Protein AF-A0A1E1WHZ1-F1 (afdb_monomer_lite)

InterPro domains:
  IPR001878 Zinc finger, CCHC-type [PF00098] (8-23)
  IPR001878 Zinc finger, CCHC-type [PS50158] (8-24)
  IPR001878 Zinc finger, CCHC-type [SM00343] (8-24)
  IPR036875 Zinc finger, CCHC-type superfamily [SSF57756] (5-31)
  IPR054722 Retrovirus-related Pol polyprotein from transposon TNT 1-94-like, beta-barrel domain [PF22936] (57-104)

pLDDT: mean 70.21, std 17.65, range [35.41, 91.44]

Sequence (105 aa):
LIIKKTLKCFKCKKPGHVMRNCNQKQNKSKDKMKIEKFDQSKALISALSTNLRSDVWYVDSGATNHMCNDRTVMSDFTSSKVLKVSVANGDELLTAGQGSVKITL

Organism: Pectinophora gossypiella (NCBI:txid13191)

Radius of gyration: 17.92 Å; chains: 1; bounding box: 50×33×45 Å

Secondary structure (DSSP, 8-state):
-------B-TTT--BSS-GGG--PPP-------------HHHHHHHHHTS---TT-----TT-SS---S-GGG-TT-BTT---EEE-TTS-EEE-S-B-------

Structure (mmCIF, N/CA/C/O backbone):
data_AF-A0A1E1WHZ1-F1
#
_entry.id   AF-A0A1E1WHZ1-F1
#
loop_
_atom_site.group_PDB
_atom_site.id
_atom_site.type_symbol
_atom_site.label_atom_id
_atom_site.label_alt_id
_atom_site.label_comp_id
_atom_site.label_asym_id
_atom_site.label_entity_id
_atom_site.label_seq_id
_atom_site.pdbx_PDB_ins_code
_atom_site.Cartn_x
_atom_site.Cartn_y
_atom_site.Cartn_z
_atom_site.occupancy
_atom_site.B_iso_or_equiv
_atom_site.auth_seq_id
_atom_site.auth_comp_id
_atom_site.auth_asym_id
_atom_site.auth_atom_id
_atom_site.pdbx_PDB_model_num
ATOM 1 N N . LEU A 1 1 ? -35.353 8.556 7.008 1.00 35.41 1 LEU A N 1
ATOM 2 C CA . LEU A 1 1 ? -34.788 8.093 8.300 1.00 35.41 1 LEU A CA 1
ATOM 3 C C . LEU A 1 1 ? -33.283 7.896 8.141 1.00 35.41 1 LEU A C 1
ATOM 5 O O . LEU A 1 1 ? -32.860 6.876 7.616 1.00 35.41 1 LEU A O 1
ATOM 9 N N . ILE A 1 2 ? -32.468 8.887 8.515 1.00 38.59 2 ILE A N 1
ATOM 10 C CA . ILE A 1 2 ? -31.005 8.739 8.485 1.00 38.59 2 ILE A CA 1
ATOM 11 C C . ILE A 1 2 ? -30.601 8.017 9.768 1.00 38.59 2 ILE A C 1
ATOM 13 O O . ILE A 1 2 ? -30.539 8.619 10.840 1.00 38.59 2 ILE A O 1
ATOM 17 N N . ILE A 1 3 ? -30.357 6.712 9.671 1.00 45.72 3 ILE A N 1
ATOM 18 C CA . ILE A 1 3 ? -29.797 5.930 10.771 1.00 45.72 3 ILE A CA 1
ATOM 19 C C . ILE A 1 3 ? -28.336 6.369 10.913 1.00 45.72 3 ILE A C 1
ATOM 21 O O . ILE A 1 3 ? -27.454 5.863 10.219 1.00 45.72 3 ILE A O 1
ATOM 25 N N . LYS A 1 4 ? -28.063 7.349 11.782 1.00 50.03 4 LYS A N 1
ATOM 26 C CA . LYS A 1 4 ? -26.692 7.717 12.160 1.00 50.03 4 LYS A CA 1
ATOM 27 C C . LYS A 1 4 ? -26.073 6.527 12.895 1.00 50.03 4 LYS A C 1
ATOM 29 O O . LYS A 1 4 ? -26.203 6.407 14.113 1.00 50.03 4 LYS A O 1
ATOM 34 N N . LYS A 1 5 ? -25.418 5.619 12.161 1.00 63.84 5 LYS A N 1
ATOM 35 C CA . LYS A 1 5 ? -24.577 4.577 12.762 1.00 63.84 5 LYS A CA 1
ATOM 36 C C . LYS A 1 5 ? -23.496 5.289 13.568 1.00 63.84 5 LYS A C 1
ATOM 38 O O . LYS A 1 5 ? -22.620 5.947 13.017 1.00 63.84 5 LYS A O 1
ATOM 43 N N . THR A 1 6 ? -23.592 5.189 14.887 1.00 69.75 6 THR A N 1
ATOM 44 C CA . THR A 1 6 ? -22.581 5.709 15.800 1.00 69.75 6 THR A CA 1
ATOM 45 C C . THR A 1 6 ? -21.278 4.966 15.535 1.00 69.75 6 THR A C 1
ATOM 47 O O . THR A 1 6 ? -21.214 3.744 15.666 1.00 69.75 6 THR A O 1
ATOM 50 N N . LEU A 1 7 ? -20.244 5.706 15.136 1.00 79.56 7 LEU A N 1
ATOM 51 C CA . LEU A 1 7 ? -18.896 5.187 14.932 1.00 79.56 7 LEU A CA 1
ATOM 52 C C . LEU A 1 7 ? -18.394 4.587 16.251 1.00 79.56 7 LEU A C 1
ATOM 54 O O . LEU A 1 7 ? -18.163 5.319 17.215 1.00 79.56 7 LEU A O 1
ATOM 58 N N . LYS A 1 8 ? -18.284 3.257 16.306 1.00 87.44 8 LYS A N 1
ATOM 59 C CA . LYS A 1 8 ? -17.816 2.507 17.478 1.00 87.44 8 LYS A CA 1
ATOM 60 C C . LYS A 1 8 ? -16.387 2.035 17.257 1.00 87.44 8 LYS A C 1
ATOM 62 O O . LYS A 1 8 ? -16.064 1.456 16.223 1.00 87.44 8 LYS A O 1
ATOM 67 N N . CYS A 1 9 ? -15.548 2.232 18.262 1.00 84.38 9 CYS A N 1
ATOM 68 C CA . CYS A 1 9 ? -14.176 1.762 18.259 1.00 84.38 9 CYS A CA 1
ATOM 69 C C . CYS A 1 9 ? -14.131 0.228 18.226 1.00 84.38 9 CYS A C 1
ATOM 71 O O . CYS A 1 9 ? -14.682 -0.434 19.105 1.00 84.38 9 CYS A O 1
ATOM 73 N N . PHE A 1 10 ? -13.424 -0.358 17.259 1.00 83.25 10 PHE A N 1
ATOM 74 C CA . PHE A 1 10 ? -13.302 -1.817 17.154 1.00 83.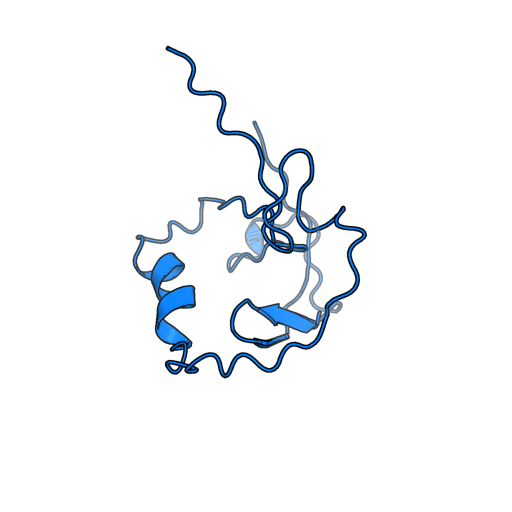25 10 PHE A CA 1
ATOM 75 C C . PHE A 1 10 ? -12.591 -2.459 18.353 1.00 83.25 10 PHE A C 1
ATOM 77 O O . PHE A 1 10 ? -12.918 -3.598 18.691 1.00 83.25 10 PHE A O 1
ATOM 84 N N . LYS A 1 11 ? -11.697 -1.713 19.020 1.00 82.62 11 LYS A N 1
ATOM 85 C CA . LYS A 1 11 ? -10.904 -2.161 20.174 1.00 82.62 11 LYS A CA 1
ATOM 86 C C . LYS A 1 11 ? -11.688 -2.144 21.488 1.00 82.62 11 LYS A C 1
ATOM 88 O O . LYS A 1 11 ? -11.784 -3.176 22.134 1.00 82.62 11 LYS A O 1
ATOM 93 N N . CYS A 1 12 ? -12.263 -1.005 21.885 1.00 87.12 12 CYS A N 1
ATOM 94 C CA . CYS A 1 12 ? -12.946 -0.872 23.185 1.00 87.12 12 CYS A CA 1
ATOM 95 C C . CYS A 1 12 ? -14.480 -0.861 23.103 1.00 87.12 12 CYS A C 1
ATOM 97 O O . CYS A 1 12 ? -15.144 -0.711 24.124 1.00 87.12 12 CYS A O 1
ATOM 99 N N . LYS A 1 13 ? -15.051 -0.953 21.894 1.00 86.44 13 LYS A N 1
ATOM 100 C CA . LYS A 1 13 ? -16.498 -0.907 21.605 1.00 86.44 13 LYS A CA 1
ATOM 101 C C . LYS A 1 13 ? -17.219 0.380 22.035 1.00 86.44 13 LYS A C 1
ATOM 103 O O . LYS A 1 13 ? -18.430 0.485 21.840 1.00 86.44 13 LYS A O 1
ATOM 108 N N . LYS A 1 14 ? -16.497 1.386 22.544 1.00 85.25 14 LYS A N 1
ATOM 109 C CA . LYS A 1 14 ? -17.052 2.703 22.885 1.00 85.25 14 LYS A CA 1
ATOM 110 C C . LYS A 1 14 ? -17.264 3.553 21.623 1.00 85.25 14 LYS A C 1
ATOM 112 O O . LYS A 1 14 ? -16.457 3.465 20.693 1.00 85.25 14 LYS A O 1
ATOM 117 N N . PRO A 1 15 ? -18.331 4.366 21.570 1.00 87.69 15 PRO A N 1
ATOM 118 C CA . PRO A 1 15 ? -18.575 5.276 20.457 1.00 87.69 15 PRO A CA 1
ATOM 119 C C . PRO A 1 15 ? -17.600 6.467 20.458 1.00 87.69 15 PRO A C 1
ATOM 121 O O . PRO A 1 15 ? -16.895 6.712 21.438 1.00 87.69 15 PRO A O 1
ATOM 124 N N . GLY A 1 16 ? -17.571 7.218 19.357 1.00 85.75 16 GLY A N 1
ATOM 125 C CA . GLY A 1 16 ? -16.915 8.532 19.280 1.00 85.75 16 GLY A CA 1
ATOM 126 C C . GLY A 1 16 ? -15.437 8.515 18.887 1.00 85.75 16 GLY A C 1
ATOM 127 O O . GLY A 1 16 ? -14.836 9.575 18.764 1.00 85.75 16 GLY A O 1
ATOM 128 N N . HIS A 1 17 ? -14.843 7.343 18.656 1.00 87.94 17 HIS A N 1
ATOM 129 C CA . HIS A 1 17 ? -13.485 7.227 18.123 1.00 87.94 17 HIS A CA 1
ATOM 130 C C . HIS A 1 17 ? -13.290 5.918 17.352 1.00 87.94 17 HIS A C 1
ATOM 132 O O . HIS A 1 17 ? -14.005 4.937 17.563 1.00 87.94 17 HIS A O 1
ATOM 138 N N . VAL A 1 18 ? -12.290 5.895 16.471 1.00 84.75 18 VAL A N 1
ATOM 139 C CA . VAL A 1 18 ? -11.812 4.678 15.798 1.00 84.75 18 VAL A CA 1
ATOM 140 C C . VAL A 1 18 ? -10.695 4.015 16.598 1.00 84.75 18 VAL A C 1
ATOM 142 O O . VAL A 1 18 ? -10.085 4.633 17.468 1.00 84.75 18 VAL A O 1
ATOM 145 N N . MET A 1 19 ? -10.382 2.759 16.272 1.00 81.25 19 MET A N 1
ATOM 146 C CA . MET A 1 19 ? -9.338 1.981 16.950 1.00 81.25 19 MET A CA 1
ATOM 147 C C . MET A 1 19 ? -7.978 2.693 17.003 1.00 81.25 19 MET A C 1
ATOM 149 O O . MET A 1 19 ? -7.316 2.637 18.038 1.00 81.25 19 MET A O 1
ATOM 153 N N . ARG A 1 20 ? -7.604 3.405 15.931 1.00 79.19 20 ARG A N 1
ATOM 154 C CA . ARG A 1 20 ? -6.362 4.192 15.845 1.00 79.19 20 ARG A CA 1
ATOM 155 C C . ARG A 1 20 ? -6.238 5.257 16.944 1.00 79.19 20 ARG A C 1
ATOM 157 O O . ARG A 1 20 ? -5.135 5.520 17.399 1.00 79.19 20 ARG A O 1
ATOM 164 N N . ASN A 1 21 ? -7.359 5.801 17.419 1.00 84.12 21 ASN A N 1
ATOM 165 C CA . ASN A 1 21 ? -7.410 6.875 18.419 1.00 84.12 21 ASN A CA 1
ATOM 166 C C . ASN A 1 21 ? -7.827 6.347 19.806 1.00 84.12 21 ASN A C 1
ATOM 168 O O . ASN A 1 21 ? -8.394 7.075 20.619 1.00 84.12 21 ASN A O 1
ATOM 172 N N . CYS A 1 22 ? -7.650 5.046 20.063 1.00 86.88 22 CYS A N 1
ATOM 173 C CA . CYS A 1 22 ? -8.118 4.412 21.290 1.00 86.88 22 CYS A CA 1
ATOM 174 C C . CYS A 1 22 ? -7.039 4.386 22.381 1.00 86.88 22 CYS A C 1
ATOM 176 O O . CYS A 1 22 ? -6.142 3.538 22.367 1.00 86.88 22 CYS A O 1
ATOM 178 N N . ASN A 1 23 ? -7.214 5.237 23.393 1.00 86.06 23 ASN A N 1
ATOM 179 C CA . ASN A 1 23 ? -6.266 5.420 24.500 1.00 86.06 23 ASN A CA 1
ATOM 180 C C . ASN A 1 23 ? -6.318 4.312 25.577 1.00 86.06 23 ASN A C 1
ATOM 182 O O . ASN A 1 23 ? -5.589 4.380 26.565 1.00 86.06 23 ASN A O 1
ATOM 186 N N . GLN A 1 24 ? -7.170 3.284 25.436 1.00 82.06 24 GLN A N 1
ATOM 187 C CA . GLN A 1 24 ? -7.222 2.186 26.412 1.00 82.06 24 GLN A CA 1
ATOM 188 C C . GLN A 1 24 ? -6.041 1.216 26.240 1.00 82.06 24 GLN A C 1
ATOM 190 O O . GLN A 1 24 ? -5.813 0.680 25.151 1.00 82.06 24 GLN A O 1
ATOM 195 N N . LYS A 1 25 ? -5.310 0.952 27.331 1.00 70.06 25 LYS A N 1
ATOM 196 C CA . LYS A 1 25 ? -4.306 -0.122 27.416 1.00 70.06 25 LYS A CA 1
ATOM 197 C C . LYS A 1 25 ? -5.023 -1.480 27.355 1.00 70.06 25 LYS A C 1
ATOM 199 O O . LYS A 1 25 ? -6.087 -1.632 27.949 1.00 70.06 25 LYS A O 1
ATOM 204 N N . GLN A 1 26 ? -4.491 -2.446 26.600 1.00 65.00 26 GLN A N 1
ATOM 205 C CA . GLN A 1 26 ? -5.056 -3.800 26.570 1.00 65.00 26 GLN A CA 1
ATOM 206 C C . GLN A 1 26 ? -4.911 -4.433 27.959 1.00 65.00 26 GLN A C 1
ATOM 208 O O . GLN A 1 26 ? -3.792 -4.682 28.403 1.00 65.00 26 GLN A O 1
ATOM 213 N N . ASN A 1 27 ? -6.027 -4.743 28.617 1.00 54.25 27 ASN A N 1
ATOM 214 C CA . ASN A 1 27 ? -6.018 -5.760 29.657 1.00 54.25 27 ASN A CA 1
ATOM 215 C C . ASN A 1 27 ? -5.917 -7.106 28.939 1.00 54.25 27 ASN A C 1
ATOM 217 O O . ASN A 1 27 ? -6.817 -7.472 28.186 1.00 54.25 27 ASN A O 1
ATOM 221 N N . LYS A 1 28 ? -4.807 -7.823 29.132 1.00 48.41 28 LYS A N 1
ATOM 222 C CA . LYS A 1 28 ? -4.656 -9.213 28.687 1.00 48.41 28 LYS A CA 1
ATOM 223 C C . LYS A 1 28 ? -5.533 -10.117 29.565 1.00 48.41 28 LYS A C 1
ATOM 225 O O . LYS A 1 28 ? -5.014 -10.922 30.333 1.00 48.41 28 LYS A O 1
ATOM 230 N N . SER A 1 29 ? -6.855 -9.982 29.501 1.00 45.88 29 SER A N 1
ATOM 231 C CA . SER A 1 29 ? -7.729 -11.070 29.931 1.00 45.88 29 SER A CA 1
ATOM 232 C C . SER A 1 29 ? -7.539 -12.191 28.917 1.00 45.88 29 SER A C 1
ATOM 234 O O . SER A 1 29 ? -7.792 -12.024 27.725 1.00 45.88 29 SER A O 1
ATOM 236 N N . LYS A 1 30 ? -6.982 -13.309 29.390 1.00 44.16 30 LYS A N 1
ATOM 237 C CA . LYS A 1 30 ? -6.798 -14.552 28.639 1.00 44.16 30 LYS A CA 1
ATOM 238 C C . LYS A 1 30 ? -8.164 -15.184 28.359 1.00 44.16 30 LYS A C 1
ATOM 240 O O . LYS A 1 30 ? -8.444 -16.279 28.837 1.00 44.16 30 LYS A O 1
ATOM 245 N N . ASP A 1 31 ? -9.012 -14.511 27.593 1.00 44.00 31 ASP A N 1
ATOM 246 C CA . ASP A 1 31 ? -10.098 -15.207 26.929 1.00 44.00 31 ASP A CA 1
ATOM 247 C C . ASP A 1 31 ? -9.443 -16.072 25.865 1.00 44.00 31 ASP A C 1
ATOM 249 O O . ASP A 1 31 ? -8.845 -15.582 24.905 1.00 44.00 31 ASP A O 1
ATOM 253 N N . LYS A 1 32 ? -9.476 -17.384 26.106 1.00 43.22 32 LYS A N 1
ATOM 254 C CA . LYS A 1 32 ? -9.118 -18.400 25.125 1.00 43.22 32 LYS A CA 1
ATOM 255 C C . LYS A 1 32 ? -10.075 -18.235 23.945 1.00 43.22 32 LYS A C 1
ATOM 257 O O . LYS A 1 32 ? -11.101 -18.908 23.876 1.00 43.22 32 LYS A O 1
ATOM 262 N N . MET A 1 33 ? -9.752 -17.327 23.025 1.00 40.34 33 MET A N 1
ATOM 263 C CA . MET A 1 33 ? -10.315 -17.350 21.686 1.00 40.34 33 MET A CA 1
ATOM 264 C C . MET A 1 33 ? -10.016 -18.742 21.149 1.00 40.34 33 MET A C 1
ATOM 266 O O . MET A 1 33 ? -8.853 -19.117 20.995 1.00 40.34 33 MET A O 1
ATOM 270 N N . LYS A 1 34 ? -11.070 -19.526 20.905 1.00 37.94 34 LYS A N 1
ATOM 271 C CA . LYS A 1 34 ? -10.986 -20.633 19.962 1.00 37.94 34 LYS A CA 1
ATOM 272 C C . LYS A 1 34 ? -10.429 -20.023 18.683 1.00 37.94 34 LYS A C 1
ATOM 274 O O . LYS A 1 34 ? -11.129 -19.291 17.989 1.00 37.94 34 LYS A O 1
ATOM 279 N N . ILE A 1 35 ? -9.150 -20.268 18.429 1.00 43.00 35 ILE A N 1
ATOM 280 C CA . ILE A 1 35 ? -8.562 -20.066 17.118 1.00 43.00 35 ILE A CA 1
ATOM 281 C C . ILE A 1 35 ? -9.204 -21.160 16.272 1.00 43.00 35 ILE A C 1
ATOM 283 O O . ILE A 1 35 ? -8.679 -22.265 16.150 1.00 43.00 35 ILE A O 1
ATOM 287 N N . GLU A 1 36 ? -10.396 -20.887 15.740 1.00 42.19 36 GLU A N 1
ATOM 288 C CA . GLU A 1 36 ? -10.713 -21.476 14.452 1.00 42.19 36 GLU A CA 1
ATOM 289 C C . GLU A 1 36 ? -9.566 -21.048 13.553 1.00 42.19 36 GLU A C 1
ATOM 291 O O . GLU A 1 36 ? -9.272 -19.854 13.468 1.00 42.19 36 GLU A O 1
ATOM 296 N N . LYS A 1 37 ? -8.835 -22.025 13.008 1.00 37.69 37 LYS A N 1
ATOM 297 C CA . LYS A 1 37 ? -7.769 -21.777 12.043 1.00 37.69 37 LYS A CA 1
ATOM 298 C C . LYS A 1 37 ? -8.347 -20.828 11.000 1.00 37.69 37 LYS A C 1
ATOM 300 O O . LYS A 1 37 ? -9.191 -21.230 10.201 1.00 37.69 37 LYS A O 1
ATOM 305 N N . PHE A 1 38 ? -7.959 -19.558 11.085 1.00 42.44 38 PHE A N 1
ATOM 306 C CA . PHE A 1 38 ? -8.352 -18.556 10.122 1.00 42.44 38 PHE A CA 1
ATOM 307 C C . PHE A 1 38 ? -7.592 -18.916 8.863 1.00 42.44 38 PHE A C 1
ATOM 309 O O . PHE A 1 38 ? -6.393 -18.678 8.744 1.00 42.44 38 PHE A O 1
ATOM 316 N N . ASP A 1 39 ? -8.284 -19.649 8.006 1.00 43.09 39 ASP A N 1
ATOM 317 C CA . ASP A 1 39 ? -7.733 -20.149 6.772 1.00 43.09 39 ASP A CA 1
ATOM 318 C C . ASP A 1 39 ? -7.300 -18.946 5.927 1.00 43.09 39 ASP A C 1
ATOM 320 O O . ASP A 1 39 ? -8.125 -18.109 5.552 1.00 43.09 39 ASP A O 1
ATOM 324 N N . GLN A 1 40 ? -5.992 -18.869 5.674 1.00 46.12 40 GLN A N 1
ATOM 325 C CA . GLN A 1 40 ? -5.325 -17.965 4.732 1.00 46.12 40 GLN A CA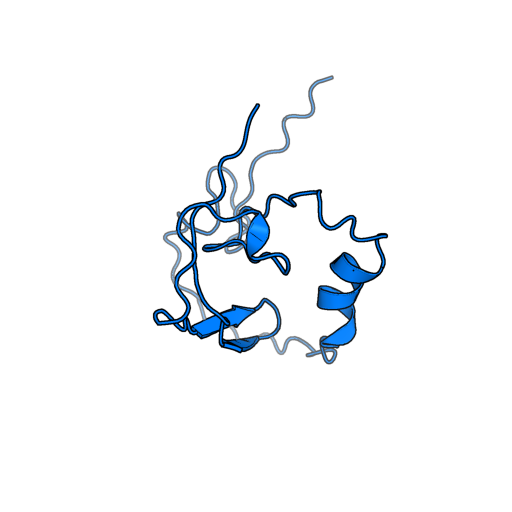 1
ATOM 326 C C . GLN A 1 40 ? -6.092 -17.852 3.411 1.00 46.12 40 GLN A C 1
ATOM 328 O O . GLN A 1 40 ? -6.118 -16.779 2.803 1.00 46.12 40 GLN A O 1
ATOM 333 N N . SER A 1 41 ? -6.769 -18.930 3.007 1.00 46.22 41 SER A N 1
ATOM 334 C CA . SER A 1 41 ? -7.637 -18.939 1.847 1.00 46.22 41 SER A CA 1
ATOM 335 C C . SER A 1 41 ? -8.777 -17.930 1.993 1.00 46.22 41 SER A C 1
ATOM 337 O O . SER A 1 41 ? -8.987 -17.167 1.077 1.00 46.22 41 SER A O 1
ATOM 339 N N . LYS A 1 42 ? -9.459 -17.770 3.130 1.00 40.06 42 LYS A N 1
ATOM 340 C CA . LYS A 1 42 ? -10.739 -17.033 3.201 1.00 40.06 42 LYS A CA 1
ATOM 341 C C . LYS A 1 42 ? -10.633 -15.508 3.097 1.00 40.06 42 LYS A C 1
ATOM 343 O O . LYS A 1 42 ? -11.530 -14.893 2.527 1.00 40.06 42 LYS A O 1
ATOM 348 N N . ALA A 1 43 ? -9.570 -14.884 3.609 1.00 46.19 43 ALA A N 1
ATOM 349 C CA . ALA A 1 43 ? -9.380 -13.430 3.481 1.00 46.19 43 ALA A CA 1
ATOM 350 C C . ALA A 1 43 ? -8.895 -13.034 2.080 1.00 46.19 43 ALA A C 1
ATOM 352 O O . ALA A 1 43 ? -9.431 -12.102 1.483 1.00 46.19 43 ALA A O 1
ATOM 353 N N . LEU A 1 44 ? -7.937 -13.791 1.533 1.00 44.47 44 LEU A N 1
ATOM 354 C CA . LEU A 1 44 ? -7.490 -13.640 0.148 1.00 44.47 44 LEU A CA 1
ATOM 355 C C . LEU A 1 44 ? -8.609 -14.028 -0.831 1.00 44.47 44 LEU A C 1
ATOM 357 O O . LEU A 1 44 ? -8.812 -13.332 -1.817 1.00 44.47 44 LEU A O 1
ATOM 361 N N . ILE A 1 45 ? -9.404 -15.057 -0.523 1.00 45.25 45 ILE A N 1
ATOM 362 C CA . ILE A 1 45 ? -10.579 -15.486 -1.294 1.00 45.25 45 ILE A CA 1
ATOM 363 C C . ILE A 1 45 ? -11.721 -14.489 -1.171 1.00 45.25 45 ILE A C 1
ATOM 365 O O . ILE A 1 45 ? -12.419 -14.316 -2.150 1.00 45.25 45 ILE A O 1
ATOM 369 N N . SER A 1 46 ? -11.927 -13.750 -0.078 1.00 45.94 46 SER A N 1
ATOM 370 C CA . SER A 1 46 ? -12.961 -12.698 -0.102 1.00 45.94 46 SER A CA 1
ATOM 371 C C . SER A 1 46 ? -12.638 -11.595 -1.116 1.00 45.94 46 SER A C 1
ATOM 373 O O . SER A 1 46 ? -13.564 -11.026 -1.686 1.00 45.94 46 SER A O 1
ATOM 375 N N . ALA A 1 47 ? -11.354 -11.318 -1.367 1.00 47.09 47 ALA A N 1
ATOM 376 C CA . ALA A 1 47 ? -10.934 -10.456 -2.467 1.00 47.09 47 ALA A CA 1
ATOM 377 C C . ALA A 1 47 ? -11.010 -11.210 -3.813 1.00 47.09 47 ALA A C 1
ATOM 379 O O . ALA A 1 47 ? -11.701 -10.758 -4.714 1.00 47.09 47 ALA A O 1
ATOM 380 N N . LEU A 1 48 ? -10.402 -12.398 -3.934 1.00 47.31 48 LEU A N 1
ATOM 381 C CA . LEU A 1 48 ? -10.303 -13.200 -5.174 1.00 47.31 48 LEU A CA 1
ATOM 382 C C . LEU A 1 48 ? -11.606 -13.876 -5.654 1.00 47.31 48 LEU A C 1
ATOM 384 O O . LEU A 1 48 ? -11.676 -14.288 -6.806 1.00 47.31 48 LEU A O 1
ATOM 388 N N . SER A 1 49 ? -12.619 -14.040 -4.797 1.00 42.19 49 SER A N 1
ATOM 389 C CA . SER A 1 49 ? -13.942 -14.605 -5.143 1.00 42.19 49 SER A CA 1
ATOM 390 C C . SER A 1 49 ? -14.877 -13.574 -5.758 1.00 42.19 49 SER A C 1
ATOM 392 O O . SER A 1 49 ? -15.885 -13.933 -6.367 1.00 42.19 49 SER A O 1
ATOM 394 N N . THR A 1 50 ? -14.533 -12.293 -5.645 1.00 45.81 50 THR A N 1
ATOM 395 C CA . THR A 1 50 ? -15.032 -11.309 -6.594 1.00 45.81 50 THR A CA 1
ATOM 396 C C . THR A 1 50 ? -14.200 -11.453 -7.861 1.00 45.81 50 THR A C 1
ATOM 398 O O . THR A 1 50 ? -12.999 -11.683 -7.766 1.00 45.81 50 THR A O 1
ATOM 401 N N . ASN A 1 51 ? -14.810 -11.344 -9.044 1.00 48.91 51 ASN A N 1
ATOM 402 C CA . ASN A 1 51 ? -14.054 -11.082 -10.268 1.00 48.91 51 ASN A CA 1
ATOM 403 C C . ASN A 1 51 ? -13.231 -9.811 -10.015 1.00 48.91 51 ASN A C 1
ATOM 405 O O . ASN A 1 51 ? -13.756 -8.708 -10.175 1.00 48.91 51 ASN A O 1
ATOM 409 N N . LEU A 1 52 ? -11.991 -9.970 -9.537 1.00 53.53 52 LEU A N 1
ATOM 410 C CA . LEU A 1 52 ? -11.065 -8.884 -9.262 1.00 53.53 52 LEU A CA 1
ATOM 411 C C . LEU A 1 52 ? -10.725 -8.297 -10.611 1.00 53.53 52 LEU A C 1
ATOM 413 O O . LEU A 1 52 ? -9.799 -8.735 -11.294 1.00 53.53 52 LEU A O 1
ATOM 417 N N . ARG A 1 53 ? -11.522 -7.321 -11.024 1.00 55.44 53 ARG A N 1
ATOM 418 C CA . ARG A 1 53 ? -11.104 -6.480 -12.116 1.00 55.44 53 ARG A CA 1
ATOM 419 C C . ARG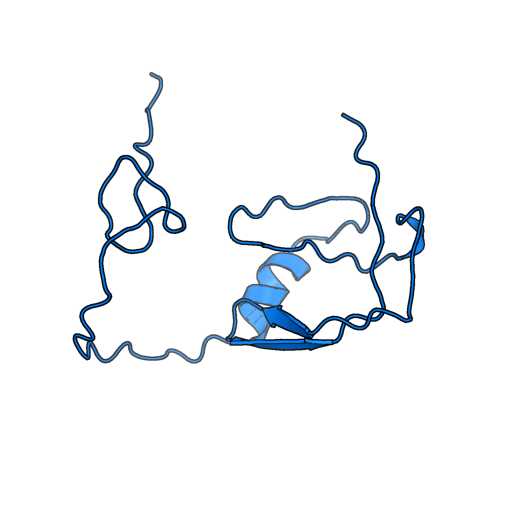 A 1 53 ? -9.849 -5.769 -11.625 1.00 55.44 53 ARG A C 1
ATOM 421 O O . ARG A 1 53 ? -9.876 -5.101 -10.592 1.00 55.44 53 ARG A O 1
ATOM 428 N N . SER A 1 54 ? -8.750 -5.940 -12.348 1.00 63.16 54 SER A N 1
ATOM 429 C CA . SER A 1 54 ? -7.467 -5.306 -12.032 1.00 63.16 54 SER A CA 1
ATOM 430 C C . SER A 1 54 ? -7.527 -3.774 -12.086 1.00 63.16 54 SER A C 1
ATOM 432 O O . SER A 1 54 ? -6.569 -3.115 -11.700 1.00 63.16 54 SER A O 1
ATOM 434 N N . ASP A 1 55 ? -8.647 -3.207 -12.543 1.00 70.06 55 ASP A N 1
ATOM 435 C CA . ASP A 1 55 ? -8.900 -1.776 -12.667 1.00 70.06 55 ASP A CA 1
ATOM 436 C C . ASP A 1 55 ? -9.782 -1.185 -11.545 1.00 70.06 55 ASP A C 1
ATOM 438 O O . ASP A 1 55 ? -10.159 -0.015 -11.624 1.00 70.06 55 ASP A O 1
ATOM 442 N N . VAL A 1 56 ? -10.107 -1.947 -10.489 1.00 73.38 56 VAL A N 1
ATOM 443 C CA . VAL A 1 56 ? -10.912 -1.462 -9.350 1.00 73.38 56 VAL A CA 1
ATOM 444 C C . VAL A 1 56 ? -10.081 -1.387 -8.068 1.00 73.38 56 VAL A C 1
ATOM 446 O O . VAL A 1 56 ? -9.412 -2.341 -7.677 1.00 73.38 56 VAL A O 1
ATOM 449 N N . TRP A 1 57 ? -10.179 -0.254 -7.367 1.00 77.19 57 TRP A N 1
ATOM 450 C CA . TRP A 1 57 ? -9.559 -0.048 -6.057 1.00 77.19 57 TRP A CA 1
ATOM 451 C C . TRP A 1 57 ? -10.553 -0.285 -4.920 1.00 77.19 57 TRP A C 1
ATOM 453 O O . TRP A 1 57 ? -11.646 0.282 -4.903 1.00 77.19 57 TRP A O 1
ATOM 463 N N . TYR A 1 58 ? -10.139 -1.071 -3.925 1.00 76.12 58 TYR A N 1
ATOM 464 C CA . TYR A 1 58 ? -10.888 -1.276 -2.687 1.00 76.12 58 TYR A CA 1
ATOM 465 C C . TYR A 1 58 ? -10.312 -0.399 -1.574 1.00 76.12 58 TYR A C 1
ATOM 467 O O . TYR A 1 58 ? -9.113 -0.434 -1.285 1.00 76.12 58 TYR A O 1
ATOM 475 N N . VAL A 1 59 ? -11.178 0.386 -0.934 1.00 79.62 59 VAL A N 1
ATOM 476 C CA . VAL A 1 59 ? -10.788 1.282 0.159 1.00 79.62 59 VAL A CA 1
ATOM 477 C C . VAL A 1 59 ? -10.944 0.555 1.492 1.00 79.62 59 VAL A C 1
ATOM 479 O O . VAL A 1 59 ? -12.061 0.293 1.936 1.00 79.62 59 VAL A O 1
ATOM 482 N N . ASP A 1 60 ? -9.821 0.264 2.147 1.00 78.75 60 ASP A N 1
ATOM 483 C CA . ASP A 1 60 ? -9.772 -0.308 3.492 1.00 78.75 60 ASP A CA 1
ATOM 484 C C . ASP A 1 60 ? -9.200 0.707 4.492 1.00 78.75 60 ASP A C 1
ATOM 486 O O . ASP A 1 60 ? -8.026 1.059 4.448 1.00 78.75 60 ASP A O 1
ATOM 490 N N . SER A 1 61 ? -10.032 1.155 5.436 1.00 79.75 61 SER A N 1
ATOM 491 C CA . SER A 1 61 ? -9.613 2.072 6.508 1.00 79.75 61 SER A CA 1
ATOM 492 C C . SER A 1 61 ? -8.583 1.478 7.482 1.00 79.75 61 SER A C 1
ATOM 494 O O . SER A 1 61 ? -7.976 2.220 8.257 1.00 79.75 61 SER A O 1
ATOM 496 N N . GLY A 1 62 ? -8.429 0.151 7.494 1.00 77.31 62 GLY A N 1
ATOM 497 C CA . GLY A 1 62 ? -7.435 -0.566 8.288 1.00 77.31 62 GLY A CA 1
ATOM 498 C C . GLY A 1 62 ? -6.082 -0.719 7.594 1.00 77.31 62 GLY A C 1
ATOM 499 O O . GLY A 1 62 ? -5.113 -1.082 8.261 1.00 77.31 62 GLY A O 1
ATOM 500 N N . ALA A 1 63 ? -5.998 -0.424 6.295 1.00 81.81 63 ALA A N 1
ATOM 501 C CA . ALA A 1 63 ? -4.772 -0.548 5.526 1.00 81.81 63 ALA A CA 1
ATOM 502 C C . ALA A 1 63 ? -3.885 0.695 5.695 1.00 81.81 63 ALA A C 1
ATOM 504 O O . ALA A 1 63 ? -4.319 1.830 5.510 1.00 81.81 63 ALA A O 1
ATOM 505 N N . THR A 1 64 ? -2.612 0.477 6.027 1.00 79.06 64 THR A N 1
ATOM 506 C CA . THR A 1 64 ? -1.591 1.544 6.016 1.00 79.06 64 THR A CA 1
ATOM 507 C C . THR A 1 64 ? -1.060 1.789 4.603 1.00 79.06 64 THR A C 1
ATOM 509 O O . THR A 1 64 ? -0.674 2.905 4.263 1.00 79.06 64 THR A O 1
ATOM 512 N N . ASN A 1 65 ? -1.060 0.746 3.771 1.00 81.00 65 ASN A N 1
ATOM 513 C CA . ASN A 1 65 ? -0.623 0.771 2.383 1.00 81.00 65 ASN A CA 1
ATOM 514 C C . ASN A 1 65 ? -1.604 -0.047 1.542 1.00 81.00 65 ASN A C 1
ATOM 516 O O . ASN A 1 65 ? -2.102 -1.074 2.001 1.00 81.00 65 ASN A O 1
ATOM 520 N N . HIS A 1 66 ? -1.843 0.385 0.307 1.00 82.00 66 HIS A N 1
ATOM 521 C CA . HIS A 1 66 ? -2.637 -0.373 -0.655 1.00 82.00 66 HIS A CA 1
ATOM 522 C C . HIS A 1 66 ? -1.709 -1.123 -1.617 1.00 82.00 66 HIS A C 1
ATOM 524 O O . HIS A 1 66 ? -0.685 -0.585 -2.041 1.00 82.00 66 HIS A O 1
ATOM 530 N N . MET A 1 67 ? -2.058 -2.368 -1.943 1.00 82.06 67 MET A N 1
ATOM 531 C CA . MET A 1 67 ? -1.296 -3.223 -2.857 1.00 82.06 67 MET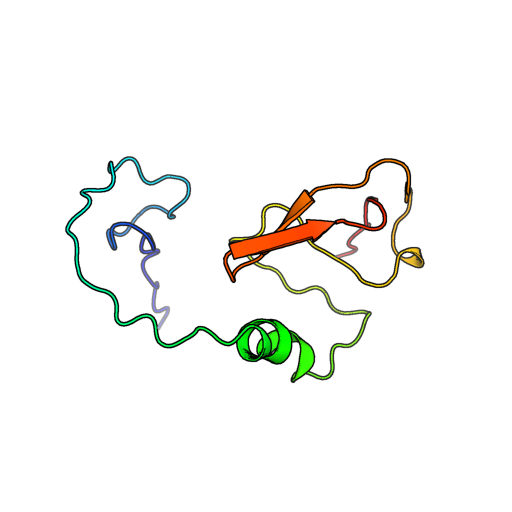 A CA 1
ATOM 532 C C . MET A 1 67 ? -1.995 -3.296 -4.216 1.00 82.06 67 MET A C 1
ATOM 534 O O . MET A 1 67 ? -3.221 -3.297 -4.286 1.00 82.06 67 MET A O 1
ATOM 538 N N . CYS A 1 68 ? -1.209 -3.389 -5.286 1.00 79.31 68 CYS A N 1
ATOM 539 C CA . CYS A 1 68 ? -1.682 -3.563 -6.655 1.00 79.31 68 CYS A CA 1
ATOM 540 C C . CYS A 1 68 ? -0.808 -4.615 -7.348 1.00 79.31 68 CYS A C 1
ATOM 542 O O . CYS A 1 68 ? 0.401 -4.662 -7.114 1.00 79.31 68 CYS A O 1
ATOM 544 N N . ASN A 1 69 ? -1.416 -5.470 -8.170 1.00 80.00 69 ASN A N 1
ATOM 545 C CA . ASN A 1 69 ? -0.705 -6.491 -8.943 1.00 80.00 69 ASN A CA 1
ATOM 546 C C . ASN A 1 69 ? -0.222 -5.982 -10.313 1.00 80.00 69 ASN A C 1
ATOM 548 O O . ASN A 1 69 ? 0.559 -6.671 -10.966 1.00 80.00 69 ASN A O 1
ATOM 552 N N . ASP A 1 70 ? -0.645 -4.787 -10.729 1.00 82.50 70 ASP A N 1
ATOM 553 C CA . ASP A 1 70 ? -0.237 -4.152 -11.975 1.00 82.50 70 ASP A CA 1
ATOM 554 C C . ASP A 1 70 ? 0.692 -2.963 -11.696 1.00 82.50 70 ASP A C 1
ATOM 556 O O . ASP A 1 70 ? 0.276 -1.889 -11.268 1.00 82.50 70 ASP A O 1
ATOM 560 N N . ARG A 1 71 ? 1.991 -3.136 -11.947 1.00 86.19 71 ARG A N 1
ATOM 561 C CA . ARG A 1 71 ? 2.964 -2.045 -11.777 1.00 86.19 71 ARG A CA 1
ATOM 562 C C . ARG A 1 71 ? 2.796 -0.929 -12.809 1.00 86.19 71 ARG A C 1
ATOM 564 O O . ARG A 1 71 ? 3.316 0.159 -12.589 1.00 86.19 71 ARG A O 1
ATOM 571 N N . THR A 1 72 ? 2.134 -1.190 -13.940 1.00 86.50 72 THR A N 1
ATOM 572 C CA . THR A 1 72 ? 2.026 -0.222 -15.044 1.00 86.50 72 THR A CA 1
ATOM 573 C C . THR A 1 72 ? 1.131 0.963 -14.695 1.00 86.50 72 THR A C 1
ATOM 575 O O . THR A 1 72 ? 1.279 2.029 -15.285 1.00 86.50 72 THR A O 1
ATOM 578 N N . VAL A 1 73 ? 0.274 0.822 -13.678 1.00 86.06 73 VAL A N 1
ATOM 579 C CA . VAL A 1 73 ? -0.557 1.919 -13.161 1.00 86.06 73 VAL A CA 1
ATOM 580 C C . VAL A 1 73 ? 0.211 2.895 -12.258 1.00 86.06 73 VAL A C 1
ATOM 582 O O . VAL A 1 73 ? -0.337 3.921 -11.853 1.00 86.06 73 VAL A O 1
ATOM 585 N N . MET A 1 74 ? 1.464 2.584 -11.908 1.00 89.25 74 MET A N 1
ATOM 586 C CA . MET A 1 74 ? 2.294 3.407 -11.030 1.00 89.25 74 MET A CA 1
ATOM 587 C C . MET A 1 74 ? 3.176 4.354 -11.848 1.00 89.25 74 MET A C 1
ATOM 589 O O . MET A 1 74 ? 3.873 3.925 -12.764 1.00 89.25 74 MET A O 1
ATOM 593 N N . SER A 1 75 ? 3.199 5.638 -11.487 1.00 91.06 75 SER A N 1
ATOM 594 C CA . SER A 1 75 ? 3.962 6.661 -12.223 1.00 91.06 75 SER A CA 1
ATOM 595 C C . SER A 1 75 ? 5.477 6.606 -11.995 1.00 91.06 75 SER A C 1
ATOM 597 O O . SER A 1 75 ? 6.251 7.060 -12.829 1.00 91.06 75 SER A O 1
ATOM 599 N N . ASP A 1 76 ? 5.901 6.086 -10.848 1.00 91.44 76 ASP A N 1
ATOM 600 C CA . ASP A 1 76 ? 7.269 6.159 -10.322 1.00 91.44 76 ASP A CA 1
ATOM 601 C C . ASP A 1 76 ? 7.665 4.837 -9.648 1.00 91.44 76 ASP A C 1
ATOM 603 O O . ASP A 1 76 ? 8.291 4.813 -8.585 1.00 91.44 76 ASP A O 1
ATOM 607 N N . PHE A 1 77 ? 7.267 3.716 -10.262 1.00 90.88 77 PHE A N 1
ATOM 608 C CA . PHE A 1 77 ? 7.572 2.389 -9.739 1.00 90.88 77 PHE A CA 1
ATOM 609 C C . PHE A 1 77 ? 9.077 2.196 -9.533 1.00 90.88 77 PHE A C 1
ATOM 611 O O . PHE A 1 77 ? 9.881 2.358 -10.453 1.00 90.88 77 PHE A O 1
ATOM 618 N N . THR A 1 78 ? 9.450 1.762 -8.333 1.00 88.50 78 THR A N 1
ATOM 619 C CA . THR A 1 78 ? 10.816 1.379 -7.996 1.00 88.50 78 THR A CA 1
ATOM 620 C C . THR A 1 78 ? 10.858 -0.003 -7.361 1.00 88.50 78 THR A C 1
ATOM 622 O O . THR A 1 78 ? 10.195 -0.266 -6.355 1.00 88.50 78 THR A O 1
ATOM 625 N N . SER A 1 79 ? 11.670 -0.890 -7.939 1.00 85.00 79 SER A N 1
ATOM 626 C CA . SER A 1 79 ? 11.896 -2.247 -7.431 1.00 85.00 79 SER A CA 1
ATOM 627 C C . SER A 1 79 ? 12.922 -2.307 -6.297 1.00 85.00 79 SER A C 1
ATOM 629 O O . SER A 1 79 ? 13.036 -3.330 -5.631 1.00 85.00 79 SER A O 1
ATOM 631 N N . SER A 1 80 ? 13.677 -1.229 -6.051 1.00 66.56 80 SER A N 1
ATOM 632 C CA . SER A 1 80 ? 14.725 -1.212 -5.019 1.00 66.56 80 SER A CA 1
ATOM 633 C C . SER A 1 80 ? 14.184 -1.018 -3.601 1.00 66.56 80 SER A C 1
ATOM 635 O O . SER A 1 80 ? 14.913 -1.212 -2.631 1.00 66.56 80 SER A O 1
ATOM 637 N N . LYS A 1 81 ? 12.898 -0.673 -3.461 1.00 64.75 81 LYS A N 1
ATOM 638 C CA . LYS A 1 81 ? 12.206 -0.525 -2.174 1.00 64.75 81 LYS A CA 1
ATOM 639 C C . LYS A 1 81 ? 11.322 -1.741 -1.905 1.00 64.75 81 LYS A C 1
ATOM 641 O O . LYS A 1 81 ? 10.097 -1.649 -1.957 1.00 64.75 81 LYS A O 1
ATOM 646 N N . VAL A 1 82 ? 11.949 -2.885 -1.637 1.00 73.44 82 VAL A N 1
ATOM 647 C CA . VAL A 1 82 ? 11.240 -4.065 -1.123 1.00 73.44 82 VAL A CA 1
ATOM 648 C C . VAL A 1 82 ? 10.760 -3.740 0.288 1.00 73.44 82 VAL A C 1
ATOM 650 O O . VAL A 1 82 ? 11.563 -3.543 1.201 1.00 73.44 82 VAL A O 1
ATOM 653 N N . LEU A 1 83 ? 9.445 -3.648 0.459 1.00 78.56 83 LEU A N 1
ATOM 654 C CA . LEU A 1 83 ? 8.814 -3.427 1.752 1.00 78.56 83 LEU A CA 1
ATOM 655 C C . LEU A 1 83 ? 8.309 -4.749 2.308 1.00 78.56 83 LEU A C 1
ATOM 657 O O . LEU A 1 83 ? 7.827 -5.614 1.577 1.00 78.56 83 LEU A O 1
ATOM 661 N N . LYS A 1 84 ? 8.389 -4.871 3.629 1.00 83.69 84 LYS A N 1
ATOM 662 C CA . LYS A 1 84 ? 7.758 -5.949 4.374 1.00 83.69 84 LYS A CA 1
ATOM 663 C C . LYS A 1 84 ? 6.367 -5.492 4.801 1.00 83.69 84 LYS A C 1
ATOM 665 O O . LYS A 1 84 ? 6.235 -4.481 5.488 1.00 83.69 84 LYS A O 1
ATOM 670 N N . VAL A 1 85 ? 5.342 -6.214 4.367 1.00 80.81 85 VAL A N 1
ATOM 671 C CA . VAL A 1 85 ? 3.935 -5.880 4.598 1.00 80.81 85 VAL A CA 1
ATOM 672 C C . VAL A 1 85 ? 3.305 -6.972 5.442 1.00 80.81 85 VAL A C 1
ATOM 674 O O . VAL A 1 85 ? 3.257 -8.125 5.023 1.00 80.81 85 VAL A O 1
ATOM 677 N N . SER A 1 86 ? 2.804 -6.610 6.620 1.00 84.19 86 SER A N 1
ATOM 678 C CA . SER A 1 86 ? 1.979 -7.511 7.422 1.00 84.19 86 SER A CA 1
ATOM 679 C C . SER A 1 86 ? 0.565 -7.551 6.851 1.00 84.19 86 SER A C 1
ATOM 681 O O . SER A 1 86 ? -0.051 -6.500 6.654 1.00 84.19 86 SER A O 1
ATOM 683 N N . VAL A 1 87 ? 0.038 -8.746 6.602 1.00 82.44 87 VAL A N 1
ATOM 684 C CA . VAL A 1 87 ? -1.336 -8.929 6.114 1.00 82.44 87 VAL A CA 1
ATOM 685 C C . VAL A 1 87 ? -2.255 -9.421 7.234 1.00 82.44 87 VAL A C 1
ATOM 687 O O . VAL A 1 87 ? -1.813 -9.769 8.328 1.00 82.44 87 VAL A O 1
ATOM 690 N N . ALA A 1 88 ? -3.568 -9.399 6.999 1.00 73.62 88 ALA A N 1
ATOM 691 C CA . ALA A 1 88 ? -4.579 -9.568 8.050 1.00 73.62 88 ALA A CA 1
ATOM 692 C C . ALA A 1 88 ? -4.521 -10.913 8.804 1.00 73.62 88 ALA A C 1
ATOM 694 O O . ALA A 1 88 ? -5.072 -11.027 9.897 1.00 73.62 88 ALA A O 1
ATOM 695 N N . ASN A 1 89 ? -3.865 -11.924 8.235 1.00 74.81 89 ASN A N 1
ATOM 696 C CA . ASN A 1 89 ? -3.674 -13.237 8.850 1.00 74.81 89 ASN A CA 1
ATOM 697 C C . ASN A 1 89 ? -2.441 -13.314 9.783 1.00 74.81 89 ASN A C 1
ATOM 699 O O . ASN A 1 89 ? -2.231 -14.351 10.404 1.00 74.81 89 ASN A O 1
ATOM 703 N N . GLY A 1 90 ? -1.651 -12.239 9.896 1.00 75.75 90 GLY A N 1
ATOM 704 C CA . GLY A 1 90 ? -0.430 -12.182 10.704 1.00 75.75 90 GLY A CA 1
ATOM 705 C C . GLY A 1 90 ? 0.863 -12.533 9.962 1.00 75.75 90 GLY A C 1
ATOM 706 O O . GLY A 1 90 ? 1.935 -12.374 10.543 1.00 75.75 90 GLY A O 1
ATOM 707 N N . ASP A 1 91 ? 0.783 -12.959 8.702 1.00 80.00 91 ASP A N 1
ATOM 708 C CA . ASP A 1 91 ? 1.954 -13.216 7.867 1.00 80.00 91 ASP A CA 1
ATOM 709 C C . ASP A 1 91 ? 2.580 -11.917 7.361 1.00 80.00 91 ASP A C 1
ATOM 711 O O . ASP A 1 91 ? 1.947 -10.857 7.301 1.00 80.00 91 ASP A O 1
ATOM 715 N N . GLU A 1 92 ? 3.829 -12.034 6.922 1.00 81.69 92 GLU A N 1
ATOM 716 C CA . GLU A 1 92 ? 4.579 -10.958 6.295 1.00 81.69 92 GLU A CA 1
ATOM 717 C C . GLU A 1 92 ? 4.890 -11.307 4.840 1.00 81.69 92 GLU A C 1
ATOM 719 O O . GLU A 1 92 ? 5.431 -12.372 4.540 1.00 81.69 92 GLU A O 1
ATOM 724 N N . LEU A 1 93 ? 4.577 -10.383 3.936 1.00 81.69 93 LEU A N 1
ATOM 725 C CA . LEU A 1 93 ? 4.875 -10.483 2.513 1.00 81.69 93 LEU A CA 1
ATOM 726 C C . LEU A 1 93 ? 5.947 -9.469 2.127 1.00 81.69 93 LEU A C 1
ATOM 728 O O . LEU A 1 93 ? 6.024 -8.378 2.693 1.00 81.69 93 LEU A O 1
ATOM 732 N N . LEU A 1 94 ? 6.757 -9.822 1.134 1.00 82.00 94 LEU A N 1
ATOM 733 C CA . LEU A 1 94 ? 7.699 -8.901 0.508 1.00 82.00 94 LEU A CA 1
ATOM 734 C C . LEU A 1 94 ? 7.077 -8.319 -0.759 1.00 82.00 94 LEU A C 1
ATOM 736 O O . LEU A 1 94 ? 6.535 -9.055 -1.584 1.00 82.00 94 LEU A O 1
ATOM 740 N N . THR A 1 95 ? 7.154 -7.001 -0.924 1.00 84.31 95 THR A N 1
ATOM 741 C CA . THR A 1 95 ? 6.695 -6.345 -2.151 1.00 84.31 95 THR A CA 1
ATOM 742 C C . THR A 1 95 ? 7.744 -6.442 -3.256 1.00 84.31 95 THR A C 1
ATOM 744 O O . THR A 1 95 ? 8.945 -6.417 -3.003 1.00 84.31 95 THR A O 1
ATOM 747 N N . ALA A 1 96 ? 7.291 -6.488 -4.510 1.00 85.81 96 ALA A N 1
ATOM 748 C CA . ALA A 1 96 ? 8.179 -6.385 -5.671 1.00 85.81 96 ALA A CA 1
ATOM 749 C C . ALA A 1 96 ? 8.723 -4.956 -5.892 1.00 85.81 96 ALA A C 1
ATOM 751 O O . ALA A 1 96 ? 9.645 -4.753 -6.678 1.00 85.81 96 ALA A O 1
ATOM 752 N N . GLY A 1 97 ? 8.122 -3.963 -5.235 1.00 88.06 97 GLY A N 1
ATOM 753 C CA . GLY A 1 97 ? 8.476 -2.553 -5.324 1.00 88.06 97 GLY A CA 1
ATOM 754 C C . GLY A 1 97 ? 7.373 -1.665 -4.758 1.00 88.06 97 GLY A C 1
ATOM 755 O O . GLY A 1 97 ? 6.392 -2.162 -4.196 1.00 88.06 97 GLY A O 1
ATOM 756 N N . GLN A 1 98 ? 7.524 -0.353 -4.921 1.00 87.88 98 GLN A N 1
ATOM 757 C CA . GLN A 1 98 ? 6.484 0.627 -4.600 1.00 87.88 98 GLN A CA 1
ATOM 758 C C . GLN A 1 98 ? 6.402 1.696 -5.687 1.00 87.88 98 GLN A C 1
ATOM 760 O O . GLN A 1 98 ? 7.389 1.965 -6.369 1.00 87.88 98 GLN A O 1
ATOM 765 N N . GLY A 1 99 ? 5.263 2.370 -5.764 1.00 89.62 99 GLY A N 1
ATOM 766 C CA . GLY A 1 99 ? 5.072 3.566 -6.571 1.00 89.62 99 GLY A CA 1
ATOM 767 C C . GLY A 1 99 ? 3.787 4.280 -6.168 1.00 89.62 99 GLY A C 1
ATOM 768 O O . GLY A 1 99 ? 3.029 3.807 -5.318 1.00 89.62 99 GLY A O 1
ATOM 769 N N . SER A 1 100 ? 3.562 5.425 -6.783 1.00 89.44 100 SER A N 1
ATOM 770 C CA . SER A 1 100 ? 2.400 6.281 -6.611 1.00 89.44 100 SER A CA 1
ATOM 771 C C . SER A 1 100 ? 1.404 6.010 -7.733 1.00 89.44 100 SER A C 1
ATOM 773 O O . SER A 1 100 ? 1.779 5.906 -8.900 1.00 89.44 100 SER A O 1
ATOM 775 N N . VAL A 1 101 ? 0.122 5.916 -7.384 1.00 86.50 101 VAL A N 1
ATOM 776 C CA . VAL A 1 101 ? -0.975 5.791 -8.350 1.00 86.50 101 VAL A CA 1
ATOM 777 C C . VAL A 1 101 ? -1.801 7.065 -8.294 1.00 86.50 101 VAL A C 1
ATOM 779 O O . VAL A 1 101 ? -2.242 7.486 -7.223 1.00 86.50 101 VAL A O 1
ATOM 782 N N . LYS A 1 102 ? -2.015 7.690 -9.453 1.00 85.75 102 LYS A N 1
ATOM 783 C CA . LYS A 1 102 ? -2.872 8.870 -9.562 1.00 85.75 102 LYS A CA 1
ATOM 784 C C . LYS A 1 102 ? -4.329 8.425 -9.653 1.00 85.75 102 LYS A C 1
ATOM 786 O O .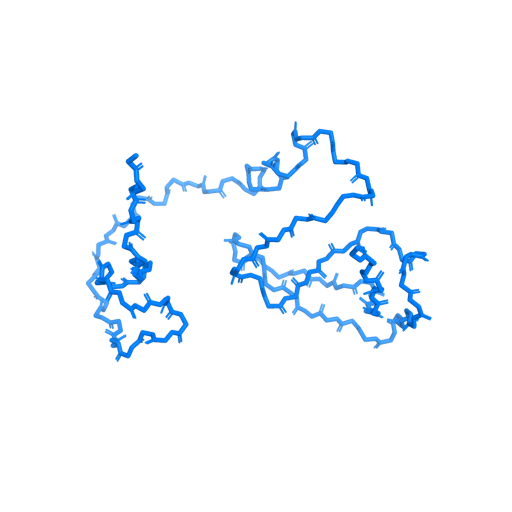 LYS A 1 102 ? -4.748 7.868 -10.662 1.00 85.75 102 LYS A O 1
ATOM 791 N N . ILE A 1 103 ? -5.102 8.705 -8.611 1.00 79.44 103 ILE A N 1
ATOM 792 C CA . ILE A 1 103 ? -6.552 8.504 -8.623 1.00 79.44 103 ILE A CA 1
ATOM 793 C C . ILE A 1 103 ? -7.183 9.741 -9.259 1.00 79.44 103 ILE A C 1
ATOM 795 O O . ILE A 1 103 ? -6.933 10.864 -8.820 1.00 79.44 103 ILE A O 1
ATOM 799 N N . THR A 1 104 ? -7.977 9.531 -10.304 1.00 73.00 104 THR A N 1
ATOM 800 C CA . THR A 1 104 ? -8.796 10.587 -10.907 1.00 73.00 104 THR A CA 1
ATOM 801 C C . THR A 1 104 ? -10.218 10.409 -10.385 1.00 73.00 104 THR A C 1
ATOM 803 O O . THR A 1 104 ? -10.732 9.292 -10.424 1.00 73.00 104 THR A O 1
ATOM 806 N N . LEU A 1 105 ? -10.792 11.476 -9.827 1.00 59.47 105 LEU A N 1
ATOM 807 C CA . LEU A 1 105 ? -12.169 11.526 -9.324 1.00 59.47 105 LEU A CA 1
ATOM 808 C C . 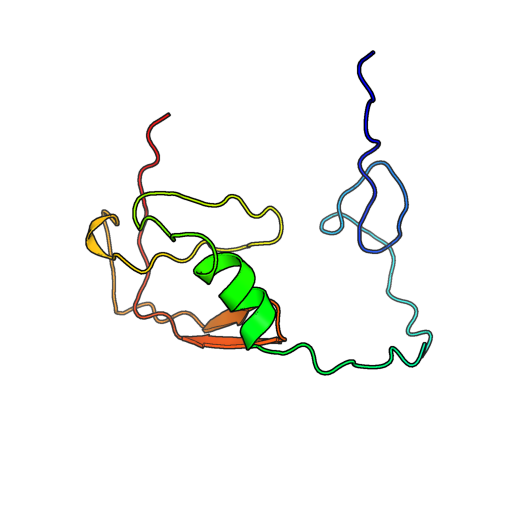LEU A 1 105 ? -13.117 12.038 -10.406 1.00 59.47 105 LEU A C 1
ATOM 810 O O . LEU A 1 105 ? -12.679 12.926 -11.174 1.00 59.47 105 LEU A O 1
#

Foldseek 3Di:
DPPPPFDAAPVPRHGDDYVVPDPDDDDPPPPPPPCPPPPPCPVVCVCVVPPNPLPDDDDDPPDPDDDHPDCVQFPDWDQVDFDWDQDPSRDTDTDSTDGDGDDDD